Protein AF-A0A4Y2JM08-F1 (afdb_monomer)

Secondary structure (DSSP, 8-state):
--HHHHHHHHHHHHHHHHHHHH---S---SS-B-TTT-PBP-TT--GGGHHHHHHHHHHHHTTS-GGG----GGGS---HHHHTT-EEETTEEE---HHHHHHHHHHH-SSHHHHHHHHTT-SSSS-GGGEETTEESS-TTSGGGGGSPP----------

Radius of gyration: 2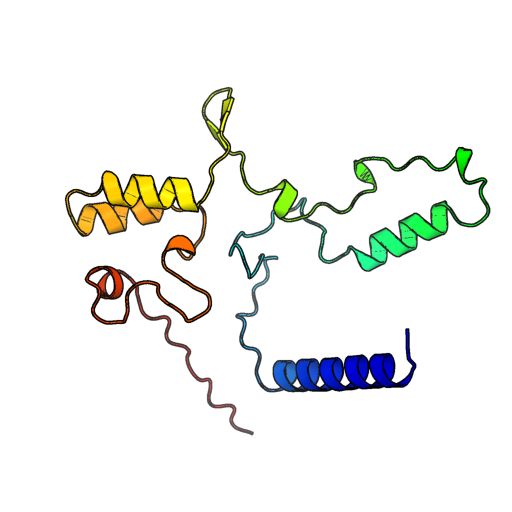1.75 Å; Cα contacts (8 Å, |Δi|>4): 93; chains: 1; bounding box: 55×30×60 Å

Solvent-accessible surface area (backbone atoms only — not comparable to full-atom values): 10305 Å² total; per-residue (Å²): 132,60,68,74,54,55,57,46,54,52,54,52,50,51,52,51,52,52,46,42,73,79,50,66,93,64,85,90,66,98,65,58,60,42,82,90,64,52,39,71,56,58,96,75,52,42,49,93,46,40,65,60,51,47,52,53,53,49,58,73,49,60,97,57,62,75,92,73,66,75,89,48,78,89,76,48,75,36,43,71,72,80,64,61,48,58,50,76,61,92,92,43,72,46,67,61,52,68,58,61,52,48,53,50,47,66,71,68,42,88,47,73,67,49,45,59,59,49,55,72,72,47,89,28,92,61,70,60,79,48,45,51,99,91,39,55,72,58,56,84,86,36,80,66,49,77,74,52,80,80,77,78,75,75,75,72,75,81,78,127

pLDDT: mean 74.55, std 14.81, range [31.97, 96.69]

Organism: Araneus ventricosus (NCBI:txid182803)

Structure (mmCIF, N/CA/C/O backbone):
data_AF-A0A4Y2JM08-F1
#
_entry.id   AF-A0A4Y2JM08-F1
#
loop_
_atom_site.group_PDB
_atom_site.id
_atom_site.type_symbol
_atom_site.label_atom_id
_atom_site.label_alt_id
_atom_site.label_comp_id
_atom_site.label_asym_id
_atom_site.label_entity_id
_atom_site.label_seq_id
_atom_site.pdbx_PDB_ins_code
_atom_site.Cartn_x
_atom_site.Cartn_y
_atom_site.Cartn_z
_atom_site.occupancy
_atom_site.B_iso_or_equiv
_atom_site.auth_seq_id
_atom_site.auth_comp_id
_atom_site.auth_asym_id
_atom_site.auth_atom_id
_atom_site.pdbx_PDB_model_num
ATOM 1 N N . MET A 1 1 ? 22.211 11.547 -8.330 1.00 72.12 1 MET A N 1
ATOM 2 C CA . MET A 1 1 ? 22.075 11.517 -6.851 1.00 72.12 1 MET A CA 1
ATOM 3 C C . MET A 1 1 ? 23.470 11.361 -6.245 1.00 72.12 1 MET A C 1
ATOM 5 O O . MET A 1 1 ? 24.304 10.739 -6.888 1.00 72.12 1 MET A O 1
ATOM 9 N N . ARG A 1 2 ? 23.787 11.974 -5.092 1.00 93.06 2 ARG A N 1
ATOM 10 C CA . ARG A 1 2 ? 25.155 11.902 -4.526 1.00 93.06 2 ARG A CA 1
ATOM 11 C C . ARG A 1 2 ? 25.447 10.480 -4.013 1.00 93.06 2 ARG A C 1
ATOM 13 O O . ARG A 1 2 ? 24.603 9.971 -3.277 1.00 93.06 2 ARG A O 1
ATOM 20 N N . PRO A 1 3 ? 26.620 9.880 -4.298 1.00 93.50 3 PRO A N 1
ATOM 21 C CA . PRO A 1 3 ? 26.965 8.535 -3.820 1.00 93.50 3 PRO A CA 1
ATOM 22 C C . PRO A 1 3 ? 26.848 8.372 -2.301 1.00 93.50 3 PRO A C 1
ATOM 24 O O . PRO A 1 3 ? 26.371 7.354 -1.819 1.00 93.50 3 PRO A O 1
ATOM 27 N N . SER A 1 4 ? 27.180 9.417 -1.540 1.00 94.12 4 SER A N 1
ATOM 28 C CA . SER A 1 4 ? 27.038 9.429 -0.080 1.00 94.12 4 SER A CA 1
ATOM 29 C C . SER A 1 4 ? 25.590 9.402 0.421 1.00 94.12 4 SER A C 1
ATOM 31 O O . SER A 1 4 ? 25.355 8.990 1.553 1.00 94.12 4 SER A O 1
ATOM 33 N N . ARG A 1 5 ? 24.618 9.851 -0.387 1.00 91.62 5 ARG A N 1
ATOM 34 C CA . ARG A 1 5 ? 23.188 9.691 -0.074 1.00 91.62 5 ARG A CA 1
ATOM 35 C C . ARG A 1 5 ? 22.743 8.263 -0.361 1.00 91.62 5 ARG A C 1
ATOM 37 O O . ARG A 1 5 ? 22.186 7.635 0.519 1.00 91.62 5 ARG A O 1
ATOM 44 N N . ILE A 1 6 ? 23.127 7.733 -1.521 1.00 94.19 6 ILE A N 1
ATOM 45 C CA . ILE A 1 6 ? 22.828 6.354 -1.926 1.00 94.19 6 ILE A CA 1
ATOM 46 C C . ILE A 1 6 ? 23.351 5.346 -0.888 1.00 94.19 6 ILE A C 1
ATOM 48 O O . ILE A 1 6 ? 22.607 4.487 -0.435 1.00 94.19 6 ILE A O 1
ATOM 52 N N . ALA A 1 7 ? 24.612 5.478 -0.465 1.00 94.56 7 ALA A N 1
ATOM 53 C CA . ALA A 1 7 ? 25.214 4.585 0.529 1.00 94.56 7 ALA A CA 1
ATOM 54 C C . ALA A 1 7 ? 24.510 4.647 1.896 1.00 94.56 7 ALA A C 1
ATOM 56 O O . ALA A 1 7 ? 24.414 3.640 2.590 1.00 94.56 7 ALA A O 1
ATOM 57 N N . ARG A 1 8 ? 24.006 5.826 2.277 1.00 95.50 8 ARG A N 1
ATOM 58 C CA . ARG A 1 8 ? 23.237 6.000 3.510 1.00 95.50 8 ARG A CA 1
ATOM 59 C C . ARG A 1 8 ? 21.868 5.341 3.406 1.00 95.50 8 ARG A C 1
ATOM 61 O O . ARG A 1 8 ? 21.517 4.593 4.305 1.00 95.50 8 ARG A O 1
ATOM 68 N N . ASP A 1 9 ? 21.160 5.572 2.302 1.00 96.00 9 ASP A N 1
ATOM 69 C CA . ASP A 1 9 ? 19.846 4.978 2.052 1.00 96.00 9 ASP A CA 1
ATOM 70 C C . ASP A 1 9 ? 19.939 3.442 2.086 1.00 96.00 9 ASP A C 1
ATOM 72 O O . ASP A 1 9 ? 19.133 2.795 2.747 1.00 96.00 9 ASP A O 1
ATOM 76 N N . TYR A 1 10 ? 20.976 2.856 1.469 1.00 95.62 10 TYR A N 1
ATOM 77 C CA . TYR A 1 10 ? 21.236 1.414 1.569 1.00 95.62 10 TYR A CA 1
ATOM 78 C C . TYR A 1 10 ? 21.476 0.957 3.011 1.00 95.62 10 TYR A C 1
ATOM 80 O O . TYR A 1 10 ? 20.847 -0.000 3.456 1.00 95.62 10 TYR A O 1
ATOM 88 N N . GLY A 1 11 ? 22.334 1.657 3.760 1.00 96.69 11 GLY A N 1
ATOM 89 C CA . GLY A 1 11 ? 22.597 1.318 5.160 1.00 96.69 11 GLY A CA 1
ATOM 90 C C . GLY A 1 11 ? 21.364 1.448 6.061 1.00 96.69 11 GLY A C 1
ATOM 91 O O . GLY A 1 11 ? 21.209 0.686 7.011 1.00 96.69 11 GLY A O 1
ATOM 92 N N . ASP A 1 12 ? 20.465 2.390 5.778 1.00 96.19 12 ASP A N 1
ATOM 93 C CA . ASP A 1 12 ? 19.222 2.558 6.533 1.00 96.19 12 ASP A CA 1
ATOM 94 C C . ASP A 1 12 ? 18.189 1.477 6.177 1.00 96.19 12 ASP A C 1
ATOM 96 O O . ASP A 1 12 ? 17.524 0.954 7.073 1.00 96.19 12 ASP A O 1
ATOM 100 N N . VAL A 1 13 ? 18.116 1.061 4.906 1.00 93.62 13 VAL A N 1
ATOM 101 C CA . VAL A 1 13 ? 17.312 -0.098 4.482 1.00 93.62 13 VAL A CA 1
ATOM 102 C C . VAL A 1 13 ? 17.803 -1.379 5.155 1.00 93.62 13 VAL A C 1
ATOM 104 O O . VAL A 1 13 ? 16.985 -2.134 5.677 1.00 93.62 13 VAL A O 1
ATOM 107 N N . GLU A 1 14 ? 19.114 -1.621 5.213 1.00 95.31 14 GLU A N 1
ATOM 108 C CA . G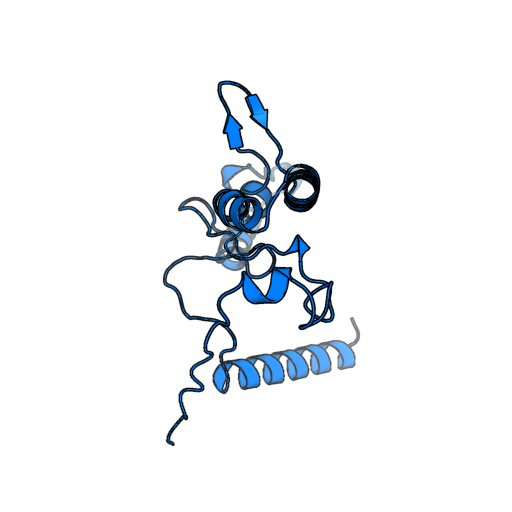LU A 1 14 ? 19.667 -2.803 5.889 1.00 95.31 14 GLU A CA 1
ATOM 109 C C . GLU A 1 14 ? 19.293 -2.849 7.372 1.00 95.31 14 GLU A C 1
ATOM 111 O O . GLU A 1 14 ? 18.843 -3.887 7.862 1.00 95.31 14 GLU A O 1
ATOM 116 N N . LYS A 1 15 ? 19.392 -1.719 8.084 1.00 94.56 15 LYS A N 1
ATOM 117 C CA . LYS A 1 15 ? 18.957 -1.631 9.488 1.00 94.56 15 LYS A CA 1
ATOM 118 C C . LYS A 1 15 ? 17.471 -1.935 9.644 1.00 94.56 15 LYS A C 1
ATOM 120 O O . LYS A 1 15 ? 17.085 -2.612 10.595 1.00 94.56 15 LYS A O 1
ATOM 125 N N . LEU A 1 16 ? 16.638 -1.443 8.728 1.00 91.31 16 LEU A N 1
ATOM 126 C CA . LEU A 1 16 ? 15.200 -1.701 8.745 1.00 91.31 16 LEU A CA 1
ATOM 127 C C . LEU A 1 16 ? 14.908 -3.197 8.548 1.00 91.31 16 LEU A C 1
ATOM 129 O O . LEU A 1 16 ? 14.129 -3.778 9.300 1.00 91.31 16 LEU A O 1
ATOM 133 N N . MET A 1 17 ? 15.589 -3.836 7.594 1.00 90.00 17 MET A N 1
ATOM 134 C CA . MET A 1 17 ? 15.460 -5.274 7.334 1.00 90.00 17 MET A CA 1
ATOM 135 C C . MET A 1 17 ? 15.952 -6.113 8.516 1.00 90.00 17 MET A C 1
ATOM 137 O O . MET A 1 17 ? 15.302 -7.090 8.892 1.00 90.00 17 MET A O 1
ATOM 141 N N . GLN A 1 18 ? 17.061 -5.718 9.146 1.00 91.88 18 GLN A N 1
ATOM 142 C CA . GLN A 1 18 ? 17.563 -6.362 10.357 1.00 91.88 18 GLN A CA 1
ATOM 143 C C . GLN A 1 18 ? 16.562 -6.233 11.512 1.00 91.88 18 GLN A C 1
ATOM 145 O O . GLN A 1 18 ? 16.280 -7.223 12.187 1.00 91.88 18 GLN A O 1
ATOM 150 N N . CYS A 1 19 ? 15.983 -5.043 11.697 1.00 89.25 19 CYS A N 1
ATOM 151 C CA . CYS A 1 19 ? 14.944 -4.792 12.691 1.00 89.25 19 CYS A CA 1
ATOM 152 C C . CYS A 1 19 ? 13.731 -5.703 12.462 1.00 89.25 19 CYS A C 1
ATOM 154 O O . CYS A 1 19 ? 13.330 -6.416 13.377 1.00 89.25 19 CYS A O 1
ATOM 156 N N . PHE A 1 20 ? 13.209 -5.772 11.234 1.00 86.19 20 PHE A N 1
ATOM 157 C CA . PHE A 1 20 ? 12.072 -6.639 10.908 1.00 86.19 20 PHE A CA 1
ATOM 158 C C . PHE A 1 20 ? 12.381 -8.129 11.032 1.00 86.19 20 PHE A C 1
ATOM 160 O O . PHE A 1 20 ? 11.501 -8.897 11.406 1.00 86.19 20 PHE A O 1
ATOM 167 N N . SER A 1 21 ? 13.620 -8.545 10.771 1.00 86.06 21 SER A N 1
ATOM 168 C CA . SER A 1 21 ? 14.029 -9.946 10.933 1.00 86.06 21 SER A CA 1
ATOM 169 C C . SER A 1 21 ? 14.043 -10.379 12.401 1.00 86.06 21 SER A C 1
ATOM 171 O O . SER A 1 21 ? 13.731 -11.524 12.711 1.00 86.06 21 SER A O 1
ATOM 173 N N . GLN A 1 22 ? 14.408 -9.471 13.309 1.00 87.19 22 GLN A N 1
ATOM 174 C CA . GLN A 1 22 ? 14.442 -9.736 14.752 1.00 87.19 22 GLN A CA 1
ATOM 175 C C . GLN A 1 22 ? 13.079 -9.507 15.415 1.00 87.19 22 GLN A C 1
ATOM 177 O O . GLN A 1 22 ? 12.712 -10.201 16.365 1.00 87.19 22 GLN A O 1
ATOM 182 N N . HIS A 1 23 ? 12.322 -8.535 14.911 1.00 84.06 23 HIS A N 1
ATOM 183 C CA . HIS A 1 23 ? 11.045 -8.093 15.446 1.00 84.06 23 HIS A CA 1
ATOM 184 C C . HIS A 1 23 ? 10.082 -7.841 14.291 1.00 84.06 23 HIS A C 1
ATOM 186 O O . HIS A 1 23 ? 10.059 -6.749 13.732 1.00 84.06 23 HIS A O 1
ATOM 192 N N . ILE A 1 24 ? 9.269 -8.840 13.942 1.00 79.69 24 ILE A N 1
ATOM 193 C CA . ILE A 1 24 ? 8.197 -8.664 12.959 1.00 79.69 24 ILE A CA 1
ATOM 194 C C . ILE A 1 24 ? 7.045 -7.938 13.673 1.00 79.69 24 ILE A C 1
ATOM 196 O O . ILE A 1 24 ? 6.386 -8.543 14.521 1.00 79.69 24 ILE A O 1
ATOM 200 N N . PRO A 1 25 ? 6.776 -6.652 13.369 1.00 75.00 25 PRO A N 1
ATOM 201 C CA . PRO A 1 25 ? 5.725 -5.902 14.055 1.00 75.00 25 PRO A CA 1
ATOM 202 C C . PRO A 1 25 ? 4.330 -6.224 13.497 1.00 75.00 25 PRO A C 1
ATOM 204 O O . PRO A 1 25 ? 3.319 -5.790 14.047 1.00 75.00 25 PRO A O 1
ATOM 207 N N . PHE A 1 26 ? 4.268 -6.967 12.390 1.00 80.00 26 PHE A N 1
ATOM 208 C CA . PHE A 1 26 ? 3.048 -7.296 11.668 1.00 80.00 26 PHE A CA 1
ATOM 209 C C . PHE A 1 26 ? 2.668 -8.760 11.876 1.00 80.00 26 PHE A C 1
ATOM 211 O O . PHE A 1 26 ? 3.520 -9.640 11.981 1.00 80.00 26 PHE A O 1
ATOM 218 N N . ARG A 1 27 ? 1.365 -9.042 11.896 1.00 71.88 27 ARG A N 1
ATOM 219 C CA . ARG A 1 27 ? 0.889 -10.426 11.867 1.00 71.88 27 ARG A CA 1
ATOM 220 C C . ARG A 1 27 ? 1.157 -11.018 10.488 1.00 71.88 27 ARG A C 1
ATOM 222 O O . ARG A 1 27 ? 0.868 -10.380 9.477 1.00 71.88 27 ARG A O 1
ATOM 229 N N . ILE A 1 28 ? 1.714 -12.225 10.465 1.00 76.12 28 ILE A N 1
ATOM 230 C CA . ILE A 1 28 ? 1.883 -12.989 9.231 1.00 76.12 28 ILE A CA 1
ATOM 231 C C . ILE A 1 28 ? 0.529 -13.611 8.906 1.00 76.12 28 ILE A C 1
ATOM 233 O O . ILE A 1 28 ? 0.055 -14.481 9.635 1.00 76.12 28 ILE A O 1
ATOM 237 N N . ASN A 1 29 ? -0.071 -13.151 7.814 1.00 74.50 29 ASN A N 1
ATOM 238 C CA . ASN A 1 29 ? -1.320 -13.675 7.285 1.00 74.50 29 ASN A CA 1
ATOM 239 C C . ASN A 1 29 ? -1.069 -14.217 5.870 1.00 74.50 29 ASN A C 1
ATOM 241 O O . ASN A 1 29 ? -0.154 -13.777 5.177 1.00 74.50 29 ASN A O 1
ATOM 245 N N . ASP A 1 30 ? -1.903 -15.156 5.443 1.00 81.25 30 ASP A N 1
ATOM 246 C CA . ASP A 1 30 ? -1.926 -15.739 4.098 1.00 81.25 30 ASP A CA 1
ATOM 247 C C . ASP A 1 30 ? -2.581 -14.825 3.049 1.00 81.25 30 ASP A C 1
ATOM 249 O O . ASP A 1 30 ? -2.479 -15.079 1.849 1.00 81.25 30 ASP A O 1
ATOM 253 N N . VAL A 1 31 ? -3.217 -13.734 3.486 1.00 79.75 31 VAL A N 1
ATOM 254 C CA . VAL A 1 31 ? -3.890 -12.775 2.607 1.00 79.75 31 VAL A CA 1
ATOM 255 C C . VAL A 1 31 ? -3.107 -11.469 2.494 1.00 79.75 31 VAL A C 1
ATOM 257 O O . VAL A 1 31 ? -2.641 -10.910 3.489 1.00 79.75 31 VAL A O 1
ATOM 260 N N . LEU A 1 32 ? -3.002 -10.944 1.271 1.00 84.06 32 LEU A N 1
ATOM 261 C CA . LEU A 1 32 ? -2.390 -9.645 1.010 1.00 84.06 32 LEU A CA 1
ATOM 262 C C . LEU A 1 32 ? -3.253 -8.535 1.618 1.00 84.06 32 LEU A C 1
ATOM 264 O O . LEU A 1 32 ? -4.434 -8.427 1.304 1.00 84.06 32 LEU A O 1
ATOM 268 N N . MET A 1 33 ? -2.667 -7.676 2.449 1.00 80.81 33 MET A N 1
ATOM 269 C CA . MET A 1 33 ? -3.384 -6.589 3.116 1.00 80.81 33 MET A CA 1
ATOM 270 C C . MET A 1 33 ? -2.589 -5.286 3.035 1.00 80.81 33 MET A C 1
ATOM 272 O O . MET A 1 33 ? -1.377 -5.260 3.244 1.00 80.81 33 MET A O 1
ATOM 276 N N . SER A 1 34 ? -3.283 -4.187 2.748 1.00 78.25 34 SER A N 1
ATOM 277 C CA . SER A 1 34 ? -2.721 -2.841 2.840 1.00 78.25 34 SER A CA 1
ATOM 278 C C . SER A 1 34 ? -2.590 -2.441 4.306 1.00 78.25 34 SER A C 1
ATOM 280 O O . SER A 1 34 ? -3.592 -2.360 4.998 1.00 78.25 34 SER A O 1
ATOM 282 N N . ILE A 1 35 ? -1.384 -2.144 4.793 1.00 75.38 35 ILE A N 1
ATOM 283 C CA . ILE A 1 35 ? -1.174 -1.756 6.202 1.00 75.38 35 ILE A CA 1
ATOM 284 C C . ILE A 1 35 ? -1.837 -0.407 6.515 1.00 75.38 35 ILE A C 1
ATOM 286 O O . ILE A 1 35 ? -2.380 -0.218 7.598 1.00 75.38 35 ILE A O 1
ATOM 290 N N . SER A 1 36 ? -1.814 0.530 5.564 1.00 66.88 36 SER A N 1
ATOM 291 C CA . SER A 1 36 ? -2.318 1.888 5.781 1.00 66.88 36 SER A CA 1
ATOM 292 C C . SER A 1 36 ? -3.839 1.973 5.790 1.00 66.88 36 SER A C 1
ATOM 294 O O . SER A 1 36 ? -4.387 2.791 6.517 1.00 66.88 36 SER A O 1
ATOM 296 N N . SER A 1 37 ? -4.517 1.156 4.980 1.00 65.81 37 SER A N 1
ATOM 297 C CA . SER A 1 37 ? -5.983 1.145 4.880 1.00 65.81 37 SER A CA 1
ATOM 298 C C . SER A 1 37 ? -6.625 -0.058 5.569 1.00 65.81 37 SER A C 1
ATOM 300 O O . SER A 1 37 ? -7.843 -0.133 5.649 1.00 65.81 37 SER A O 1
ATOM 302 N N . VAL A 1 38 ? -5.810 -1.025 5.991 1.00 67.31 38 VAL A N 1
ATOM 303 C CA . VAL A 1 38 ? -6.198 -2.346 6.511 1.00 67.31 38 VAL A CA 1
ATOM 304 C C . VAL A 1 38 ? -7.173 -3.108 5.604 1.00 67.31 38 VAL A C 1
ATOM 306 O O . VAL A 1 38 ? -7.882 -4.021 6.020 1.00 67.31 38 VAL A O 1
ATOM 309 N N . VAL A 1 39 ? -7.175 -2.759 4.316 1.00 71.12 39 VAL A N 1
ATOM 310 C CA . VAL A 1 39 ? -7.998 -3.428 3.312 1.00 71.12 39 VAL A CA 1
ATOM 311 C C . VAL A 1 39 ? -7.309 -4.710 2.888 1.00 71.12 39 VAL A C 1
ATOM 313 O O . VAL A 1 39 ? -6.117 -4.713 2.572 1.00 71.12 39 VAL A O 1
ATOM 316 N N . VAL A 1 40 ? -8.088 -5.784 2.859 1.00 76.19 40 VAL A N 1
ATOM 317 C CA . VAL A 1 40 ? -7.685 -7.089 2.347 1.00 76.19 40 VAL A CA 1
ATOM 318 C C . VAL A 1 40 ? -7.818 -7.095 0.828 1.00 76.19 40 VAL A C 1
ATOM 320 O O . VAL A 1 40 ? -8.832 -6.670 0.278 1.00 76.19 40 VAL A O 1
ATOM 323 N N . GLY A 1 41 ? -6.765 -7.528 0.144 1.00 72.44 41 GLY A N 1
ATOM 324 C CA . GLY A 1 41 ? -6.708 -7.575 -1.308 1.00 72.44 41 GLY A CA 1
ATOM 325 C C . GLY A 1 41 ? -7.556 -8.724 -1.818 1.00 72.44 41 GLY A C 1
ATOM 326 O O . GLY A 1 41 ? -7.609 -9.790 -1.208 1.00 72.44 41 GLY A O 1
ATOM 327 N N . THR A 1 42 ? -8.218 -8.514 -2.946 1.00 75.75 42 THR A N 1
ATOM 328 C CA . THR A 1 42 ? -8.878 -9.603 -3.667 1.00 75.75 42 THR A CA 1
ATOM 329 C C . THR A 1 42 ? -7.888 -10.329 -4.567 1.00 75.75 42 THR A C 1
ATOM 331 O O . THR A 1 42 ? -6.728 -9.930 -4.697 1.00 75.75 42 THR A O 1
ATOM 334 N N . VAL A 1 43 ? -8.375 -11.379 -5.230 1.00 75.81 43 VAL A N 1
ATOM 335 C CA . VAL A 1 43 ? -7.607 -12.204 -6.173 1.00 75.81 43 VAL A CA 1
ATOM 336 C C . VAL A 1 43 ? -6.975 -11.371 -7.301 1.00 75.81 43 VAL A C 1
ATOM 338 O O . VAL A 1 43 ? -5.939 -11.752 -7.837 1.00 75.81 43 VAL A O 1
ATOM 341 N N . ASP A 1 44 ? -7.551 -10.211 -7.626 1.00 82.12 44 ASP A N 1
ATOM 342 C CA . ASP A 1 44 ? -7.081 -9.357 -8.718 1.0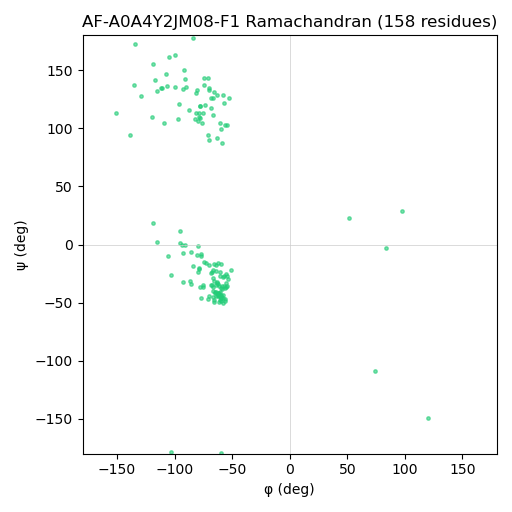0 82.12 44 ASP A CA 1
ATOM 343 C C . ASP A 1 44 ? -5.933 -8.416 -8.310 1.00 82.12 44 ASP A C 1
ATOM 345 O O . ASP A 1 44 ? -5.225 -7.888 -9.170 1.00 82.12 44 ASP A O 1
ATOM 349 N N . VAL A 1 45 ? -5.721 -8.172 -7.009 1.00 87.50 45 VAL A N 1
ATOM 350 C CA . VAL A 1 45 ? -4.678 -7.247 -6.542 1.00 87.50 45 VAL A CA 1
ATOM 351 C C . VAL A 1 45 ? -3.302 -7.900 -6.668 1.00 87.50 45 VAL A C 1
ATOM 353 O O . VAL A 1 45 ? -2.949 -8.814 -5.927 1.00 87.50 45 VAL A O 1
ATOM 356 N N . ASN A 1 46 ? -2.466 -7.363 -7.556 1.00 89.94 46 ASN A N 1
ATOM 357 C CA . ASN A 1 46 ? -1.148 -7.924 -7.872 1.00 89.94 46 ASN A CA 1
ATOM 358 C C . ASN A 1 46 ? 0.021 -6.971 -7.567 1.00 89.94 46 ASN A C 1
ATOM 360 O O . ASN A 1 46 ? 1.131 -7.165 -8.057 1.00 89.94 46 ASN A O 1
ATOM 364 N N . CYS A 1 47 ? -0.184 -5.941 -6.740 1.00 89.19 47 CYS A N 1
ATOM 365 C CA . CYS A 1 47 ? 0.847 -4.932 -6.468 1.00 89.19 47 CYS A CA 1
ATOM 366 C C . CYS A 1 47 ? 2.143 -5.465 -5.842 1.00 89.19 47 CYS A C 1
ATOM 368 O O . CYS A 1 47 ? 3.203 -4.864 -6.027 1.00 89.19 47 CYS A O 1
ATOM 370 N N . HIS A 1 48 ? 2.076 -6.609 -5.165 1.00 89.50 48 HIS A N 1
ATOM 371 C CA . HIS A 1 48 ? 3.240 -7.323 -4.644 1.00 89.50 48 HIS A CA 1
ATOM 372 C C . HIS A 1 48 ? 4.178 -7.836 -5.758 1.00 89.50 48 HIS A C 1
ATOM 374 O O . HIS A 1 48 ? 5.372 -7.974 -5.523 1.00 89.50 48 HIS A O 1
ATOM 380 N N . LEU A 1 49 ? 3.671 -8.019 -6.984 1.00 90.69 49 LEU A N 1
ATOM 381 C CA . LEU A 1 49 ? 4.429 -8.430 -8.176 1.00 90.69 49 LEU A CA 1
ATOM 382 C C . LEU A 1 49 ? 4.881 -7.241 -9.040 1.00 90.69 49 LEU A C 1
ATOM 384 O O . LEU A 1 49 ? 5.306 -7.414 -10.180 1.00 90.69 49 LEU A O 1
ATOM 388 N N . SER A 1 50 ? 4.774 -6.010 -8.531 1.00 90.44 50 SER A N 1
ATOM 389 C CA . SER A 1 50 ? 5.016 -4.792 -9.319 1.00 90.44 50 SER A CA 1
ATOM 390 C C . SER A 1 50 ? 6.394 -4.738 -9.980 1.00 90.44 50 SER A C 1
ATOM 392 O O . SER A 1 50 ? 6.503 -4.272 -11.114 1.00 90.44 50 SER A O 1
ATOM 394 N N . HIS A 1 51 ? 7.431 -5.234 -9.304 1.00 91.69 51 HIS A N 1
ATOM 395 C CA . HIS A 1 51 ? 8.780 -5.300 -9.858 1.00 91.69 51 HIS A CA 1
ATOM 396 C C . HIS A 1 51 ? 8.862 -6.270 -11.044 1.00 91.69 51 HIS A C 1
ATOM 398 O O . HIS A 1 51 ? 9.341 -5.891 -12.108 1.00 91.69 51 HIS A O 1
ATOM 404 N N . GLU A 1 52 ? 8.348 -7.492 -10.889 1.00 92.50 52 GLU A N 1
ATOM 405 C CA . GLU A 1 52 ? 8.357 -8.518 -11.938 1.00 92.50 52 GLU A CA 1
ATOM 406 C C . GLU A 1 52 ? 7.562 -8.070 -13.170 1.00 92.50 52 GLU A C 1
ATOM 408 O O . GLU A 1 52 ? 8.094 -8.065 -14.281 1.00 92.50 52 GLU A O 1
ATOM 413 N N . LEU A 1 53 ? 6.335 -7.578 -12.962 1.00 90.94 53 LEU A N 1
ATOM 414 C CA . LEU A 1 53 ? 5.486 -7.034 -14.027 1.00 90.94 53 LEU A CA 1
ATOM 415 C C . LEU A 1 53 ? 6.134 -5.823 -14.714 1.00 90.94 53 LEU A C 1
ATOM 417 O O . LEU A 1 53 ? 6.003 -5.640 -15.926 1.00 90.94 53 LEU A O 1
ATOM 421 N N . GLY A 1 54 ? 6.855 -4.996 -13.951 1.00 90.75 54 GLY A N 1
ATOM 422 C CA . GLY A 1 54 ? 7.625 -3.870 -14.470 1.00 90.75 54 GLY A CA 1
ATOM 423 C C . GLY A 1 54 ? 8.792 -4.318 -15.350 1.00 90.75 54 GLY A C 1
ATOM 424 O O . GLY A 1 54 ? 8.938 -3.820 -16.467 1.00 90.75 54 GLY A O 1
ATOM 425 N N . CYS A 1 55 ? 9.587 -5.285 -14.889 1.00 91.62 55 CYS A N 1
ATOM 426 C CA . CYS A 1 55 ? 10.677 -5.881 -15.662 1.00 91.62 55 CYS A CA 1
ATOM 427 C C . CYS A 1 55 ? 10.164 -6.529 -16.953 1.00 91.62 55 CYS A C 1
ATOM 429 O O . CYS A 1 55 ? 10.705 -6.265 -18.028 1.00 91.62 55 CYS A O 1
ATOM 431 N N . GLU A 1 56 ? 9.086 -7.312 -16.874 1.00 90.19 56 GLU A N 1
ATOM 432 C CA . GLU A 1 56 ? 8.429 -7.908 -18.040 1.00 90.19 56 GLU A CA 1
ATOM 433 C C . GLU A 1 56 ? 7.933 -6.815 -19.004 1.00 90.19 56 GLU A C 1
ATOM 435 O O . GLU A 1 56 ? 8.180 -6.869 -20.211 1.00 90.19 56 GLU A O 1
ATOM 440 N N . GLY A 1 57 ? 7.288 -5.769 -18.480 1.00 88.88 57 GLY A N 1
ATOM 441 C CA . GLY A 1 57 ? 6.847 -4.604 -19.245 1.00 88.88 57 GLY A CA 1
ATOM 442 C C . GLY A 1 57 ? 7.986 -3.914 -19.997 1.00 88.88 57 GLY A C 1
ATOM 443 O O . GLY A 1 57 ? 7.859 -3.652 -21.192 1.00 88.88 57 GLY A O 1
ATOM 444 N N . ILE A 1 58 ? 9.115 -3.672 -19.329 1.00 89.19 58 ILE A N 1
ATOM 445 C CA . ILE A 1 58 ? 10.300 -3.050 -19.934 1.00 89.19 58 ILE A CA 1
ATOM 446 C C . ILE A 1 58 ? 10.928 -3.973 -20.982 1.00 89.19 58 ILE A C 1
ATOM 448 O O . ILE A 1 58 ? 11.307 -3.499 -22.053 1.00 89.19 58 ILE A O 1
ATOM 452 N N . SER A 1 59 ? 10.988 -5.282 -20.729 1.00 89.69 59 SER A N 1
ATOM 453 C CA . SER A 1 59 ? 11.537 -6.248 -21.689 1.00 89.69 59 SER A CA 1
ATOM 454 C C . SER A 1 59 ? 10.782 -6.239 -23.025 1.00 89.69 59 SER A C 1
ATOM 456 O O . SER A 1 59 ? 11.404 -6.322 -24.078 1.00 89.69 59 SER A O 1
ATOM 458 N N . ARG A 1 60 ? 9.456 -6.025 -22.996 1.00 86.56 60 ARG A N 1
ATOM 459 C CA . ARG A 1 60 ? 8.609 -5.883 -24.195 1.00 86.56 60 ARG A CA 1
ATOM 460 C C . ARG A 1 60 ? 8.870 -4.601 -24.985 1.00 86.56 60 ARG A C 1
ATOM 462 O O . ARG A 1 60 ? 8.549 -4.538 -26.168 1.00 86.56 60 ARG A O 1
ATOM 469 N N . ILE A 1 61 ? 9.392 -3.570 -24.324 1.00 87.81 61 ILE A N 1
ATOM 470 C CA . ILE A 1 61 ? 9.736 -2.283 -24.939 1.00 87.81 61 ILE A CA 1
ATOM 471 C C . ILE A 1 61 ? 11.159 -2.328 -25.513 1.00 87.81 61 ILE A C 1
ATOM 473 O O . ILE A 1 61 ? 11.440 -1.672 -26.518 1.00 87.81 61 ILE A O 1
ATOM 477 N N . GLY A 1 62 ? 12.050 -3.104 -24.889 1.00 85.00 62 GLY A N 1
ATOM 478 C CA . GLY A 1 62 ? 13.436 -3.267 -25.316 1.00 85.00 62 GLY A CA 1
ATOM 479 C C . GLY A 1 62 ? 13.549 -3.665 -26.790 1.00 85.00 62 GLY A C 1
ATOM 480 O O . GLY A 1 62 ? 12.946 -4.636 -27.233 1.00 85.00 62 GLY A O 1
ATOM 481 N N . GLY A 1 63 ? 14.322 -2.897 -27.563 1.00 82.19 63 GLY A N 1
ATOM 482 C CA . GLY A 1 63 ? 14.555 -3.149 -28.992 1.00 82.19 63 GLY A CA 1
ATOM 483 C C . GLY A 1 63 ? 13.476 -2.618 -29.948 1.00 82.19 63 GLY A C 1
ATOM 484 O O . GLY A 1 63 ? 13.656 -2.716 -31.160 1.00 82.19 63 GLY A O 1
ATOM 485 N N . GLY A 1 64 ? 12.383 -2.033 -29.443 1.00 84.69 64 GLY A N 1
ATOM 486 C CA . GLY A 1 64 ? 11.331 -1.411 -30.254 1.00 84.69 64 GLY A CA 1
ATOM 487 C C . GLY A 1 64 ? 11.429 0.118 -30.345 1.00 84.69 64 GLY A C 1
ATOM 488 O O . GLY A 1 64 ? 12.068 0.777 -29.528 1.00 84.69 64 GLY A O 1
ATOM 489 N N . ASN A 1 65 ? 10.735 0.710 -31.324 1.00 89.38 65 ASN A N 1
ATOM 490 C CA . ASN A 1 65 ? 10.562 2.164 -31.402 1.00 89.38 65 ASN A CA 1
ATOM 491 C C . ASN A 1 65 ? 9.560 2.659 -30.352 1.00 89.38 65 ASN A C 1
ATOM 493 O O . ASN A 1 65 ? 8.467 2.105 -30.222 1.00 89.38 65 ASN A O 1
ATOM 497 N N . PHE A 1 66 ? 9.882 3.770 -29.685 1.00 83.62 66 PHE A N 1
ATOM 498 C CA . PHE A 1 66 ? 9.039 4.361 -28.638 1.00 83.62 66 PHE A CA 1
ATOM 499 C C . PHE A 1 66 ? 7.604 4.670 -29.108 1.00 83.62 66 PHE A C 1
ATOM 501 O O . PHE A 1 66 ? 6.652 4.436 -28.372 1.00 83.62 66 PHE A O 1
ATOM 508 N N . GLY A 1 67 ? 7.421 5.110 -30.360 1.00 87.00 67 GLY A N 1
ATOM 509 C CA . GLY A 1 67 ? 6.094 5.391 -30.929 1.00 87.00 67 GLY A CA 1
ATOM 510 C C . GLY A 1 67 ? 5.172 4.167 -31.057 1.00 87.00 67 GLY A C 1
ATOM 511 O O . GLY A 1 67 ? 3.959 4.327 -31.165 1.00 87.00 67 GLY A O 1
ATOM 512 N N . ASN A 1 68 ? 5.726 2.951 -31.003 1.00 84.12 68 ASN A N 1
ATOM 513 C CA . ASN A 1 68 ? 4.961 1.702 -31.058 1.00 84.12 68 ASN A CA 1
ATOM 514 C C . ASN A 1 68 ? 4.591 1.170 -29.664 1.00 84.12 68 ASN A C 1
ATOM 516 O O . ASN A 1 68 ? 3.839 0.197 -29.561 1.00 84.12 68 ASN A O 1
ATOM 520 N N . VAL A 1 69 ? 5.101 1.785 -28.593 1.00 86.94 69 VAL A N 1
ATOM 521 C CA . VAL A 1 69 ? 4.816 1.368 -27.219 1.00 86.94 69 VAL A CA 1
ATOM 522 C C . VAL A 1 69 ? 3.349 1.651 -26.905 1.00 86.94 69 VAL A C 1
ATOM 524 O O . VAL A 1 69 ? 2.900 2.795 -26.897 1.00 86.94 69 VAL A O 1
ATOM 527 N N . LYS A 1 70 ? 2.587 0.592 -26.620 1.00 83.25 70 LYS A N 1
ATOM 528 C CA . LYS A 1 70 ? 1.196 0.684 -26.161 1.00 83.25 70 LYS A CA 1
ATOM 529 C C . LYS A 1 70 ? 1.071 0.044 -24.788 1.00 83.25 70 LYS A C 1
ATOM 531 O O . LYS A 1 70 ? 1.119 -1.176 -24.670 1.00 83.25 70 LYS A O 1
ATOM 536 N N . LEU A 1 71 ? 0.856 0.868 -23.768 1.00 84.06 71 LEU A N 1
ATOM 537 C CA . LEU A 1 71 ? 0.558 0.405 -22.415 1.00 84.06 71 LEU A CA 1
ATOM 538 C C . LEU A 1 71 ? -0.930 0.055 -22.324 1.00 84.06 71 LEU A C 1
ATOM 540 O O . LEU A 1 71 ? -1.788 0.933 -22.442 1.00 84.06 71 LEU A O 1
ATOM 544 N N . LYS A 1 72 ? -1.260 -1.227 -22.142 1.00 84.38 72 LYS A N 1
ATOM 545 C CA . LYS A 1 72 ? -2.650 -1.665 -21.957 1.00 84.38 72 LYS A CA 1
ATOM 546 C C . LYS A 1 72 ? -2.981 -1.699 -20.470 1.00 84.38 72 LYS A C 1
ATOM 548 O O . LYS A 1 72 ? -2.130 -2.003 -19.644 1.00 84.38 72 LYS A O 1
ATOM 553 N N . ARG A 1 73 ? -4.250 -1.463 -20.126 1.00 80.19 73 ARG A N 1
ATOM 554 C CA . ARG A 1 73 ? -4.723 -1.537 -18.729 1.00 80.19 73 ARG A CA 1
ATOM 555 C C . ARG A 1 73 ? -4.463 -2.901 -18.085 1.00 80.19 73 ARG A C 1
ATOM 557 O O . ARG A 1 73 ? -4.111 -2.938 -16.919 1.00 80.19 73 ARG A O 1
ATOM 564 N N . LYS A 1 74 ? -4.576 -3.985 -18.858 1.00 81.69 74 LYS A N 1
ATOM 565 C CA . LYS A 1 74 ? -4.282 -5.352 -18.400 1.00 81.69 74 LYS A CA 1
ATOM 566 C C . LYS A 1 74 ? -2.804 -5.603 -18.072 1.00 81.69 74 LYS A C 1
ATOM 568 O O . LYS A 1 74 ? -2.507 -6.529 -17.337 1.00 81.69 74 LYS A O 1
ATOM 573 N N . ASP A 1 75 ? -1.903 -4.789 -18.624 1.00 82.25 75 ASP A N 1
ATOM 574 C CA . ASP A 1 75 ? -0.458 -4.905 -18.404 1.00 82.25 75 ASP A CA 1
ATOM 575 C C . ASP A 1 75 ? -0.011 -3.991 -17.242 1.00 82.25 75 ASP A C 1
ATOM 577 O O . ASP A 1 75 ? 1.172 -3.915 -16.917 1.00 82.25 75 ASP A O 1
ATOM 581 N N . LYS A 1 76 ? -0.951 -3.256 -16.625 1.00 86.19 76 LYS A N 1
ATOM 582 C CA . LYS A 1 76 ? -0.699 -2.398 -15.470 1.00 86.19 76 LYS A CA 1
ATOM 583 C C . LYS A 1 76 ? -0.919 -3.188 -14.184 1.00 86.19 76 LYS A C 1
ATOM 585 O O . LYS A 1 76 ? -1.875 -3.944 -14.055 1.00 86.19 76 LYS A O 1
ATOM 590 N N . VAL A 1 77 ? -0.069 -2.912 -13.203 1.00 88.69 77 VAL A N 1
ATOM 591 C CA . VAL A 1 77 ? -0.246 -3.358 -11.822 1.00 88.69 77 VAL A CA 1
ATOM 592 C C . VAL A 1 77 ? -1.583 -2.855 -11.259 1.00 88.69 77 VAL A C 1
ATOM 594 O O . VAL A 1 77 ? -1.879 -1.656 -11.297 1.00 88.69 77 VAL A O 1
ATOM 597 N N . ILE A 1 78 ? -2.360 -3.777 -10.704 1.00 86.62 78 ILE A N 1
ATOM 598 C CA . ILE A 1 78 ? -3.602 -3.543 -9.974 1.00 86.62 78 ILE A CA 1
ATOM 599 C C . ILE A 1 78 ? -3.233 -3.301 -8.510 1.00 86.62 78 ILE A C 1
ATOM 601 O O . ILE A 1 78 ? -2.667 -4.159 -7.830 1.00 86.62 78 ILE A O 1
ATOM 605 N N . THR A 1 79 ? -3.509 -2.092 -8.027 1.00 84.81 79 THR A N 1
ATOM 606 C CA . THR A 1 79 ? -3.168 -1.653 -6.668 1.00 84.81 79 THR A CA 1
ATOM 607 C C . THR A 1 79 ? -4.402 -1.619 -5.777 1.00 84.81 79 THR A C 1
ATOM 609 O O . THR A 1 79 ? -5.526 -1.498 -6.259 1.00 84.81 79 THR A O 1
ATOM 612 N N . PHE A 1 80 ? -4.205 -1.615 -4.459 1.00 73.69 80 PHE A N 1
ATOM 613 C CA . PHE A 1 80 ? -5.287 -1.404 -3.490 1.00 73.69 80 PHE A CA 1
ATOM 614 C C . PHE A 1 80 ? -6.106 -0.124 -3.730 1.00 73.69 80 PHE A C 1
ATOM 616 O O . PHE A 1 80 ? -7.298 -0.093 -3.454 1.00 73.69 80 PHE A O 1
ATOM 623 N N . VAL A 1 81 ? -5.499 0.920 -4.304 1.00 64.62 81 VAL A N 1
ATOM 624 C CA . VAL A 1 81 ? -6.195 2.173 -4.653 1.00 64.62 81 VAL A CA 1
ATOM 625 C C . VAL A 1 81 ? -7.234 1.962 -5.758 1.00 64.62 81 VAL A C 1
ATOM 627 O O . VAL A 1 81 ? -8.229 2.670 -5.791 1.00 64.62 81 VAL A O 1
ATOM 630 N N . SER A 1 82 ? -7.039 0.980 -6.643 1.00 60.69 82 SER A N 1
ATOM 631 C CA . SER A 1 82 ? -8.071 0.601 -7.620 1.00 60.69 82 SER A CA 1
ATOM 632 C C . SER A 1 82 ? -9.231 -0.187 -7.006 1.00 60.69 82 SER A C 1
ATOM 634 O O . SER A 1 82 ? -10.269 -0.315 -7.643 1.00 60.69 82 SER A O 1
ATOM 636 N N . PHE A 1 83 ? -9.050 -0.694 -5.783 1.00 57.88 83 PHE A N 1
ATOM 637 C CA . PHE A 1 83 ? -10.037 -1.483 -5.051 1.00 57.88 83 PHE A CA 1
ATOM 638 C C . PHE A 1 83 ? -10.916 -0.635 -4.135 1.00 57.88 83 PHE A C 1
ATOM 640 O O . PHE A 1 83 ? -12.083 -0.943 -3.905 1.00 57.88 83 PHE A O 1
ATOM 647 N N . ASN A 1 84 ? -10.343 0.437 -3.598 1.00 59.16 84 ASN A N 1
ATOM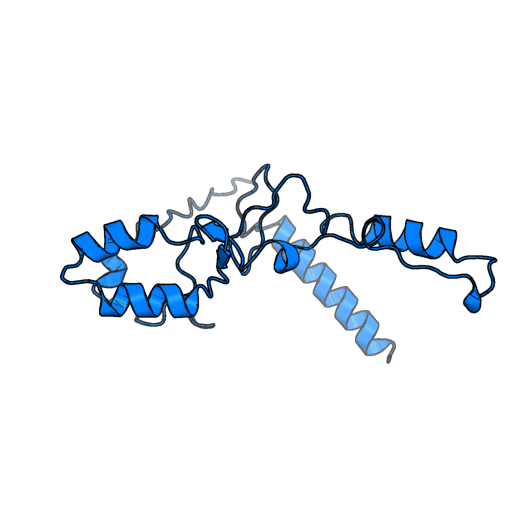 648 C CA . ASN A 1 84 ? -10.985 1.215 -2.560 1.00 59.16 84 ASN A CA 1
ATOM 649 C C . ASN A 1 84 ? -11.767 2.367 -3.172 1.00 59.16 84 ASN A C 1
ATOM 651 O O . ASN A 1 84 ? -11.248 3.130 -3.984 1.00 59.16 84 ASN A O 1
ATOM 655 N N . ASN A 1 85 ? -12.990 2.514 -2.670 1.00 52.31 85 ASN A N 1
ATOM 656 C CA . ASN A 1 85 ? -13.910 3.625 -2.878 1.00 52.31 85 ASN A CA 1
ATOM 657 C C . ASN A 1 85 ? -14.972 3.400 -3.962 1.00 52.31 85 ASN A C 1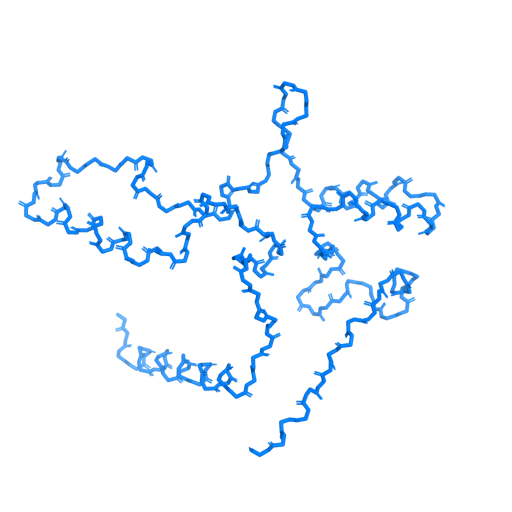
ATOM 659 O O . ASN A 1 85 ? -15.445 4.370 -4.538 1.00 52.31 85 ASN A O 1
ATOM 663 N N . SER A 1 86 ? -15.419 2.179 -4.240 1.00 53.88 86 SER A N 1
ATOM 664 C CA . SER A 1 86 ? -16.744 2.011 -4.850 1.00 53.88 86 SER A CA 1
ATOM 665 C C . SER A 1 86 ? -17.357 0.678 -4.462 1.00 53.88 86 SER A C 1
ATOM 667 O O . SER A 1 86 ? -16.844 -0.367 -4.846 1.00 53.88 86 SER A O 1
ATOM 669 N N . GLY A 1 87 ? -18.445 0.725 -3.695 1.00 55.97 87 GLY A N 1
ATOM 670 C CA . GLY A 1 87 ? -19.350 -0.410 -3.534 1.00 55.97 87 GLY A CA 1
ATOM 671 C C . GLY A 1 87 ? -20.562 -0.208 -4.434 1.00 55.97 87 GLY A C 1
ATOM 672 O O . GLY A 1 87 ? -21.097 0.901 -4.497 1.00 55.97 87 GLY A O 1
ATOM 673 N N . GLU A 1 88 ? -20.992 -1.251 -5.137 1.00 54.34 88 GLU A N 1
ATOM 674 C CA . GLU A 1 88 ? -22.230 -1.206 -5.912 1.00 54.34 88 GLU A CA 1
ATOM 675 C C . GLU A 1 88 ? -23.413 -1.393 -4.953 1.00 54.34 88 GLU A C 1
ATOM 677 O 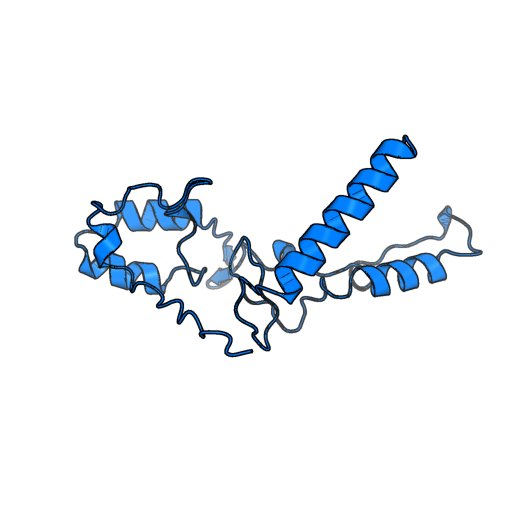O . GLU A 1 88 ? -23.606 -2.462 -4.375 1.00 54.34 88 GLU A O 1
ATOM 682 N N . ILE A 1 89 ? -24.186 -0.327 -4.735 1.00 57.56 89 ILE A N 1
ATOM 683 C CA . ILE A 1 89 ? -25.438 -0.381 -3.975 1.00 57.56 89 ILE A CA 1
ATOM 684 C C . ILE A 1 89 ? -26.569 -0.196 -4.987 1.00 57.56 89 ILE A C 1
ATOM 686 O O . ILE A 1 89 ? -26.810 0.895 -5.504 1.00 57.56 89 ILE A O 1
ATOM 690 N N . GLY A 1 90 ? -27.257 -1.290 -5.317 1.00 72.38 90 GLY A N 1
ATOM 691 C CA . GLY A 1 90 ? -28.275 -1.294 -6.368 1.00 72.38 90 GLY A CA 1
ATOM 692 C C . GLY A 1 90 ? -27.655 -1.244 -7.768 1.00 72.38 90 GLY A C 1
ATOM 693 O O . GLY A 1 90 ? -27.110 -2.244 -8.213 1.00 72.38 90 GLY A O 1
ATOM 694 N N . LYS A 1 91 ? -27.788 -0.109 -8.472 1.00 69.19 91 LYS A N 1
ATOM 695 C CA . LYS A 1 91 ? -27.193 0.137 -9.808 1.00 69.19 91 LYS A CA 1
ATOM 696 C C . LYS A 1 91 ? -26.141 1.252 -9.806 1.00 69.19 91 LYS A C 1
ATOM 698 O O . LYS A 1 91 ? -25.642 1.625 -10.866 1.00 69.19 91 LYS A O 1
ATOM 703 N N . GLU A 1 92 ? -25.852 1.832 -8.643 1.00 53.31 92 GLU A N 1
ATOM 704 C CA . GLU A 1 92 ? -24.916 2.946 -8.517 1.00 53.31 92 GLU A CA 1
ATOM 705 C C . GLU A 1 92 ? -23.665 2.513 -7.757 1.00 53.31 92 GLU A C 1
ATOM 707 O O . GLU A 1 92 ? -23.727 1.868 -6.709 1.00 53.31 92 GLU A O 1
ATOM 712 N N . ASN A 1 93 ? -22.513 2.904 -8.298 1.00 58.94 93 ASN A N 1
ATOM 713 C CA . ASN A 1 93 ? -21.229 2.766 -7.629 1.00 58.94 93 ASN A CA 1
ATOM 714 C C . ASN A 1 93 ? -21.061 3.936 -6.662 1.00 58.94 93 ASN A C 1
ATOM 716 O O . ASN A 1 93 ? -20.857 5.071 -7.092 1.00 58.94 93 ASN A O 1
ATOM 720 N N . ILE A 1 94 ? -21.151 3.665 -5.359 1.00 63.12 94 ILE A N 1
ATOM 721 C CA . ILE A 1 94 ? -21.020 4.696 -4.330 1.00 63.12 94 ILE A CA 1
ATOM 722 C C . ILE A 1 94 ? -19.593 4.725 -3.816 1.00 63.12 94 ILE A C 1
ATOM 724 O O . ILE A 1 94 ? -19.084 3.751 -3.257 1.00 63.12 94 ILE A O 1
ATOM 728 N N . THR A 1 95 ? -18.974 5.890 -3.960 1.00 63.28 95 THR A N 1
ATOM 729 C CA . THR A 1 95 ? -17.648 6.168 -3.433 1.00 63.28 95 THR A CA 1
ATOM 730 C C . THR A 1 95 ? -17.716 6.481 -1.950 1.00 63.28 95 THR A C 1
ATOM 732 O O . THR A 1 95 ? -18.188 7.543 -1.549 1.00 63.28 95 THR A O 1
ATOM 735 N N . VAL A 1 96 ? -17.275 5.529 -1.127 1.00 64.75 96 VAL A N 1
ATOM 736 C CA . VAL A 1 96 ? -17.278 5.663 0.332 1.00 64.75 96 VAL A CA 1
ATOM 737 C C . VAL A 1 96 ? -15.902 6.117 0.789 1.00 64.75 96 VAL A C 1
ATOM 739 O O . VAL A 1 96 ? -14.943 5.352 0.752 1.00 64.75 96 VAL A O 1
ATOM 742 N N . ASP A 1 97 ? -15.816 7.371 1.221 1.00 70.38 97 ASP A N 1
ATOM 743 C CA . ASP A 1 97 ? -14.674 7.871 1.976 1.00 70.38 97 ASP A CA 1
ATOM 744 C C . ASP A 1 97 ? -14.797 7.401 3.442 1.00 70.38 97 ASP A C 1
ATOM 746 O O . ASP A 1 97 ? -15.778 7.769 4.104 1.00 70.38 97 ASP A O 1
ATOM 750 N N . PRO A 1 98 ? -13.839 6.613 3.972 1.00 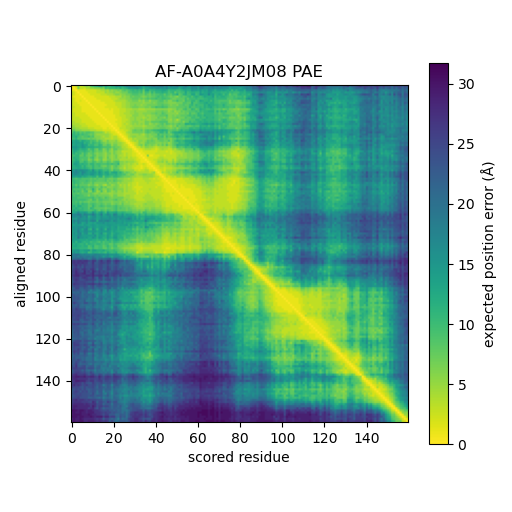67.38 98 PRO A N 1
ATOM 751 C CA . PRO A 1 98 ? -13.881 6.119 5.350 1.00 67.38 98 PRO A CA 1
ATOM 752 C C . PRO A 1 98 ? -14.012 7.237 6.391 1.00 67.38 98 PRO A C 1
ATOM 754 O O . PRO A 1 98 ? -14.674 7.072 7.415 1.00 67.38 98 PRO A O 1
ATOM 757 N N . LEU A 1 99 ? -13.433 8.415 6.127 1.00 72.00 99 LEU A N 1
ATOM 758 C CA . LEU A 1 99 ? -13.537 9.551 7.041 1.00 72.00 99 LEU A CA 1
ATOM 759 C C . LEU A 1 99 ? -14.962 10.125 7.066 1.00 72.00 99 LEU A C 1
ATOM 761 O O . LEU A 1 99 ? -15.515 10.387 8.135 1.00 72.00 99 LEU A O 1
ATOM 765 N N . THR A 1 100 ? -15.581 10.280 5.897 1.00 76.81 100 THR A N 1
ATOM 766 C CA . THR A 1 100 ? -16.983 10.691 5.766 1.00 76.81 100 THR A CA 1
ATOM 767 C C . THR A 1 100 ? -17.931 9.678 6.409 1.00 76.81 100 THR A C 1
ATOM 769 O O . THR A 1 100 ? -18.869 10.084 7.100 1.00 76.81 100 THR A O 1
ATOM 772 N N . LEU A 1 101 ? -17.689 8.376 6.227 1.00 75.56 101 LEU A N 1
ATOM 773 C CA . LEU A 1 101 ? -18.468 7.319 6.877 1.00 75.56 101 LEU A CA 1
ATOM 774 C C . LEU A 1 101 ? -18.375 7.433 8.403 1.00 75.56 101 LEU A C 1
ATOM 776 O O . LEU A 1 101 ? -19.401 7.497 9.079 1.00 75.56 101 LEU A O 1
ATOM 780 N N . PHE A 1 102 ? -17.164 7.582 8.936 1.00 74.56 102 PHE A N 1
ATOM 781 C CA . PHE A 1 102 ? -16.942 7.755 10.366 1.00 74.56 102 PHE A CA 1
ATOM 782 C C . PHE A 1 102 ? -17.641 8.991 10.947 1.00 74.56 102 PHE A C 1
ATOM 784 O O . PHE A 1 102 ? -18.260 8.915 12.011 1.00 74.56 102 PHE A O 1
ATOM 791 N N . HIS A 1 103 ? -17.588 10.134 10.256 1.00 78.00 103 HIS A N 1
ATOM 792 C CA . HIS A 1 103 ? -18.305 11.332 10.695 1.00 78.00 103 HIS A CA 1
ATOM 793 C C . HIS A 1 103 ? -19.820 11.104 10.732 1.00 78.00 103 HIS A C 1
ATOM 795 O O . HIS A 1 103 ? -20.469 11.500 11.700 1.00 78.00 103 HIS A O 1
ATOM 801 N N . ARG A 1 104 ? -20.386 10.424 9.726 1.00 81.88 104 ARG A N 1
ATOM 802 C CA . ARG A 1 104 ? -21.814 10.068 9.710 1.00 81.88 104 ARG A CA 1
ATOM 803 C C . ARG A 1 104 ? -22.178 9.142 10.867 1.00 81.88 104 ARG A C 1
ATOM 805 O O . ARG A 1 104 ? -23.173 9.401 11.531 1.00 81.88 104 ARG A O 1
ATOM 812 N N . ILE A 1 105 ? -21.352 8.134 11.152 1.00 79.31 105 ILE A N 1
ATOM 813 C CA . ILE A 1 105 ? -21.510 7.238 12.309 1.00 79.31 105 ILE A CA 1
ATOM 814 C C . ILE A 1 105 ? -21.517 8.043 13.614 1.00 79.31 105 ILE A C 1
ATOM 816 O O . ILE A 1 105 ? -22.394 7.863 14.455 1.00 79.31 105 ILE A O 1
ATOM 820 N N . CYS A 1 106 ? -20.582 8.983 13.762 1.00 76.31 106 CYS A N 1
ATOM 821 C CA . CYS A 1 106 ? -20.482 9.835 14.945 1.00 76.31 106 CYS A CA 1
ATOM 822 C C . CYS A 1 106 ? -21.691 10.760 15.137 1.00 76.31 106 CYS A C 1
ATOM 824 O O . CYS A 1 106 ? -22.063 11.018 16.278 1.00 76.31 106 CYS A O 1
ATOM 826 N N . VAL A 1 107 ? -22.291 11.255 14.051 1.00 82.12 107 VAL A N 1
ATOM 827 C CA . VAL A 1 107 ? -23.502 12.093 14.096 1.00 82.12 107 VAL A CA 1
ATOM 828 C C . VAL A 1 107 ? -24.760 11.255 14.330 1.00 82.12 107 VAL A C 1
ATOM 830 O O . VAL A 1 107 ? -25.667 11.699 15.025 1.00 82.12 107 VAL A O 1
ATOM 833 N N . ALA A 1 108 ? -24.829 10.054 13.754 1.00 83.81 108 ALA A N 1
ATOM 834 C CA . ALA A 1 108 ? -26.005 9.193 13.829 1.00 83.81 108 ALA A CA 1
ATOM 835 C C . ALA A 1 108 ? -26.119 8.426 15.155 1.00 83.81 108 ALA A C 1
ATOM 837 O O . ALA A 1 108 ? -27.221 8.007 15.509 1.00 83.81 108 ALA A O 1
ATOM 838 N N . LYS A 1 109 ? -25.008 8.210 15.876 1.00 83.44 109 LYS A N 1
ATOM 839 C CA . LYS A 1 109 ? -25.019 7.437 17.126 1.00 83.44 109 LYS A CA 1
ATOM 840 C C . LYS A 1 109 ? -25.883 8.129 18.185 1.00 83.44 109 LYS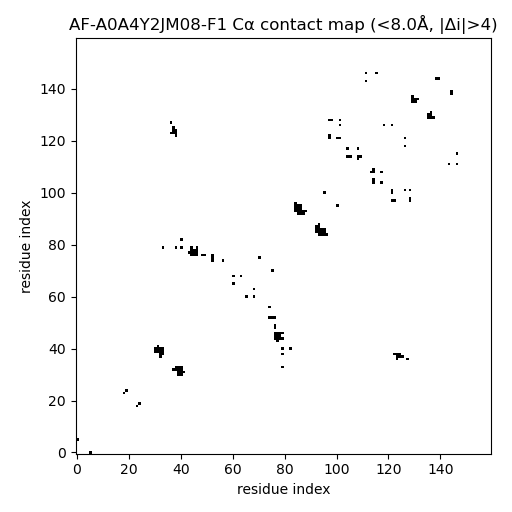 A C 1
ATOM 842 O O . LYS A 1 109 ? -25.673 9.304 18.483 1.00 83.44 109 LYS A O 1
ATOM 847 N N . GLN A 1 110 ? -26.808 7.387 18.787 1.00 84.50 110 GLN A N 1
ATOM 848 C CA . GLN A 1 110 ? -27.598 7.855 19.932 1.00 84.50 110 GLN A CA 1
ATOM 849 C C . GLN A 1 110 ? -27.084 7.251 21.246 1.00 84.50 110 GLN A C 1
ATOM 851 O O . GLN A 1 110 ? -27.185 7.871 22.302 1.00 84.50 110 GLN A O 1
ATOM 856 N N . SER A 1 111 ? -26.459 6.076 21.171 1.00 83.25 111 SER A N 1
ATOM 857 C CA . SER A 1 111 ? -25.836 5.365 22.288 1.00 83.25 111 SER A CA 1
ATOM 858 C C . SER A 1 111 ? -24.448 4.821 21.925 1.00 83.25 111 SER A C 1
ATOM 860 O O . SER A 1 111 ? -24.002 4.896 20.774 1.00 83.25 111 SER A O 1
ATOM 862 N N . ASP A 1 112 ? -23.729 4.294 22.917 1.00 75.38 112 ASP A N 1
ATOM 863 C CA . ASP A 1 112 ? -22.452 3.611 22.683 1.00 75.38 112 ASP A CA 1
ATOM 864 C C . ASP A 1 112 ? -22.665 2.172 22.162 1.00 75.38 112 ASP A C 1
ATOM 866 O O . ASP A 1 112 ? -21.797 1.617 21.485 1.00 75.38 112 ASP A O 1
ATOM 870 N N . GLU A 1 113 ? -23.844 1.589 22.385 1.00 79.25 113 GLU A N 1
ATOM 871 C CA . GLU A 1 113 ? -24.304 0.350 21.754 1.00 79.25 113 GLU A CA 1
ATOM 872 C C . GLU A 1 113 ? -24.513 0.535 20.245 1.00 79.25 113 GLU A C 1
ATOM 874 O O . GLU A 1 113 ? -24.016 -0.278 19.459 1.00 79.25 113 GLU A O 1
ATOM 879 N N . ASP A 1 114 ? -25.151 1.637 19.827 1.00 79.38 114 ASP A N 1
ATOM 880 C CA . ASP A 1 114 ? -25.303 1.981 18.404 1.00 79.38 114 ASP A CA 1
ATOM 881 C C . ASP A 1 114 ? -23.945 2.144 17.735 1.00 79.38 114 ASP A C 1
ATOM 883 O O . ASP A 1 114 ? -23.743 1.730 16.602 1.00 79.38 114 ASP A O 1
ATOM 887 N N . LEU A 1 115 ? -22.983 2.718 18.453 1.00 76.56 115 LEU A N 1
ATOM 888 C CA . LEU A 1 115 ? -21.636 2.927 17.947 1.00 76.56 115 LEU A CA 1
ATOM 889 C C . LEU A 1 115 ? -20.909 1.604 17.680 1.00 76.56 115 LEU A C 1
ATOM 891 O O . LEU A 1 115 ? -20.264 1.462 16.643 1.00 76.56 115 LEU A O 1
ATOM 895 N N . LYS A 1 116 ? -21.048 0.619 18.578 1.00 73.25 116 LYS A N 1
ATOM 896 C CA . LYS A 1 116 ? -20.521 -0.740 18.362 1.00 73.25 116 LYS A CA 1
ATOM 897 C C . LYS A 1 116 ? -21.174 -1.406 17.154 1.00 73.25 116 LYS A C 1
ATOM 899 O O . LYS A 1 116 ? -20.466 -2.006 16.353 1.00 73.25 116 LYS A O 1
ATOM 904 N N . MET A 1 117 ? -22.493 -1.265 17.007 1.00 79.00 117 MET A N 1
ATOM 905 C CA . MET A 1 117 ? -23.227 -1.758 15.839 1.00 79.00 117 MET A CA 1
ATOM 906 C C . MET A 1 117 ? -22.788 -1.041 14.554 1.00 79.00 117 MET A C 1
ATOM 908 O O . MET A 1 117 ? -22.598 -1.665 13.523 1.00 79.00 117 MET A O 1
ATOM 912 N N . PHE A 1 118 ? -22.568 0.269 14.587 1.00 77.50 118 PHE A N 1
ATOM 913 C CA . PHE A 1 118 ? -22.169 1.027 13.404 1.00 77.50 118 PHE A CA 1
ATOM 914 C C . PHE A 1 118 ? -20.758 0.686 12.932 1.00 77.50 118 PHE A C 1
ATOM 916 O O . PHE A 1 118 ? -20.530 0.601 11.726 1.00 77.50 118 PHE A O 1
ATOM 923 N N . PHE A 1 119 ? -19.836 0.393 13.852 1.00 71.81 119 PHE A N 1
ATOM 924 C CA . PHE A 1 119 ? -18.505 -0.085 13.482 1.00 71.81 119 PHE A CA 1
ATOM 925 C C . PHE A 1 119 ? -18.502 -1.465 12.815 1.00 71.81 119 PHE A C 1
ATOM 927 O O . PHE A 1 119 ? -17.528 -1.779 12.138 1.00 71.81 119 PHE A O 1
ATOM 934 N N . THR A 1 120 ? -19.566 -2.276 12.909 1.00 71.00 120 THR A N 1
ATOM 935 C CA . THR A 1 120 ? -19.634 -3.520 12.115 1.00 71.00 120 THR A CA 1
ATOM 936 C C . THR A 1 120 ? -19.820 -3.256 10.621 1.00 71.00 120 THR A C 1
ATOM 938 O O . THR A 1 120 ? -19.583 -4.149 9.815 1.00 71.00 120 THR A O 1
ATOM 941 N N . PHE A 1 121 ? -20.251 -2.047 10.249 1.00 69.25 121 PHE A N 1
ATOM 942 C CA . PHE A 1 121 ? -20.372 -1.601 8.858 1.00 69.25 121 PHE A CA 1
ATOM 943 C C . PHE A 1 121 ? -19.142 -0.820 8.377 1.00 69.25 121 PHE A C 1
ATOM 945 O O . PHE A 1 121 ? -19.124 -0.343 7.242 1.00 69.25 121 PHE A O 1
ATOM 952 N N . GLU A 1 122 ? -18.122 -0.663 9.225 1.00 66.44 122 GLU A N 1
ATOM 953 C CA . GLU A 1 122 ? -16.859 -0.055 8.824 1.00 66.44 122 GLU A CA 1
ATOM 954 C C . GLU A 1 122 ? -16.162 -0.964 7.801 1.00 66.44 122 GLU A C 1
ATOM 956 O O . GLU A 1 122 ? -16.025 -2.170 7.999 1.00 66.44 122 GLU A O 1
ATOM 961 N N . LEU A 1 123 ? -15.703 -0.383 6.690 1.00 60.94 123 LEU A N 1
ATOM 962 C CA . LEU A 1 123 ? -15.024 -1.127 5.618 1.00 60.94 123 LEU A CA 1
ATOM 963 C C . LEU A 1 123 ? -13.569 -1.484 5.966 1.00 60.94 123 LEU A C 1
ATOM 965 O O . LEU A 1 123 ? -12.918 -2.226 5.232 1.00 60.94 123 LEU A O 1
ATOM 969 N N . SER A 1 124 ? -13.056 -0.945 7.074 1.00 56.84 124 SER A N 1
ATOM 970 C CA . SER A 1 124 ? -11.741 -1.252 7.625 1.00 56.84 124 SER A CA 1
ATOM 971 C C . SER A 1 124 ? -11.895 -2.028 8.938 1.00 56.84 124 SER A C 1
ATOM 973 O O . SER A 1 124 ? -12.652 -1.597 9.808 1.00 56.84 124 SER A O 1
ATOM 975 N N . PRO A 1 125 ? -11.131 -3.114 9.154 1.00 53.84 125 PRO A N 1
ATOM 976 C CA . PRO A 1 125 ? -11.129 -3.859 10.417 1.00 53.84 125 PRO A CA 1
ATOM 977 C C . PRO A 1 125 ? -10.656 -3.023 11.619 1.00 53.84 125 PRO A C 1
ATOM 979 O O . PRO A 1 125 ? -10.898 -3.408 12.761 1.00 53.84 125 PRO A O 1
ATOM 982 N N . PHE A 1 126 ? -10.009 -1.875 11.377 1.00 61.16 126 PHE A N 1
ATOM 983 C CA . PHE A 1 126 ? -9.738 -0.864 12.399 1.00 61.16 126 PHE A CA 1
ATOM 984 C C . PHE A 1 126 ? -10.203 0.512 11.905 1.00 61.16 126 PHE A C 1
ATOM 986 O O . PHE A 1 126 ? -9.788 0.935 10.822 1.00 61.16 126 PHE A O 1
ATOM 993 N N . PRO A 1 127 ? -11.016 1.256 12.669 1.00 64.19 127 PRO A N 1
ATOM 994 C CA . PRO A 1 127 ? -11.487 2.578 12.264 1.00 64.19 127 PRO A CA 1
ATOM 995 C C . PRO A 1 127 ? -10.335 3.594 12.300 1.00 64.19 127 PRO A C 1
ATOM 997 O O . PRO A 1 127 ? -10.085 4.244 13.313 1.00 64.19 127 PRO A O 1
ATOM 1000 N N . LEU A 1 128 ? -9.614 3.735 11.182 1.00 65.81 128 LEU A N 1
ATOM 1001 C CA . LEU A 1 128 ? -8.441 4.616 11.022 1.00 65.81 128 LEU A CA 1
ATOM 1002 C C . LEU A 1 128 ? -8.747 6.082 11.348 1.00 65.81 128 LEU A C 1
ATOM 1004 O O . LEU A 1 128 ? -7.888 6.832 11.799 1.00 65.81 128 LEU A O 1
ATOM 1008 N N . SER A 1 129 ? -10.000 6.478 11.171 1.00 66.50 129 SER A N 1
ATOM 1009 C CA . SER A 1 129 ? -10.565 7.767 11.559 1.00 66.50 129 SER A CA 1
ATOM 1010 C C . SER A 1 129 ? -10.486 8.068 13.063 1.00 66.50 129 SER A C 1
ATOM 1012 O O . SER A 1 129 ? -10.598 9.231 13.457 1.00 66.50 129 SER A O 1
ATOM 1014 N N . LEU A 1 130 ? -10.248 7.066 13.912 1.00 68.38 130 LEU A N 1
ATOM 1015 C CA . LEU A 1 130 ? -9.965 7.255 15.333 1.00 68.38 130 LEU A CA 1
ATOM 1016 C C . LEU A 1 130 ? -8.499 7.529 15.637 1.00 68.38 130 LEU A C 1
ATOM 1018 O O . LEU A 1 130 ? -8.200 7.857 16.782 1.00 68.38 130 LEU A O 1
ATOM 1022 N N . PHE A 1 131 ? -7.601 7.448 14.656 1.00 67.12 131 PHE A N 1
ATOM 1023 C CA . PHE A 1 131 ? -6.161 7.566 14.858 1.00 67.12 131 PHE A CA 1
ATOM 1024 C C . PHE A 1 131 ? -5.579 8.798 14.122 1.00 67.12 131 PHE A C 1
ATOM 1026 O O . PHE A 1 131 ? -6.050 9.210 13.058 1.00 67.12 131 PHE A O 1
ATOM 1033 N N . SER A 1 132 ? -4.625 9.477 14.756 1.00 64.88 132 SER A N 1
ATOM 1034 C CA . SER A 1 132 ? -3.685 10.443 14.178 1.00 64.88 132 SER A CA 1
ATOM 1035 C C . SER A 1 132 ? -2.314 9.778 14.019 1.00 64.88 132 SER A C 1
ATOM 1037 O O . SER A 1 132 ? -2.145 8.602 14.352 1.00 64.88 132 SER A O 1
ATOM 1039 N N . GLU A 1 133 ? -1.328 10.527 13.526 1.00 57.38 133 GLU A N 1
ATOM 1040 C CA . GLU A 1 133 ? 0.056 10.049 13.429 1.00 57.38 133 GLU A CA 1
ATOM 1041 C C . GLU A 1 133 ? 0.643 9.684 14.807 1.00 57.38 133 GLU A C 1
ATOM 1043 O O . GLU A 1 133 ? 1.484 8.794 14.899 1.00 57.38 133 GLU A O 1
ATOM 1048 N N . GLU A 1 134 ? 0.154 10.300 15.890 1.00 57.84 134 GLU A N 1
ATOM 1049 C CA . GLU A 1 134 ? 0.602 10.042 17.265 1.00 57.84 134 GLU A CA 1
ATOM 1050 C C . GLU A 1 134 ? -0.193 8.950 18.010 1.00 57.84 134 GLU A C 1
ATOM 1052 O O . GLU A 1 134 ? 0.103 8.661 19.172 1.00 57.84 134 GLU A O 1
ATOM 1057 N N . GLY A 1 135 ? -1.207 8.336 17.390 1.00 63.78 135 GLY A N 1
ATOM 1058 C CA . GLY A 1 135 ? -2.057 7.319 18.022 1.00 63.78 135 GLY A CA 1
ATOM 1059 C C . GLY A 1 135 ? -3.533 7.712 18.058 1.00 63.78 135 GLY A C 1
ATOM 1060 O O . GLY A 1 135 ? -4.027 8.357 17.149 1.00 63.78 135 GLY A O 1
ATOM 1061 N N . MET A 1 136 ? -4.306 7.286 19.060 1.00 68.38 136 MET A N 1
ATOM 1062 C CA . MET A 1 136 ? -5.756 7.538 19.063 1.00 68.38 136 MET A CA 1
ATOM 1063 C C . MET A 1 136 ? -6.070 9.038 19.256 1.00 68.38 136 MET A C 1
ATOM 1065 O O . MET A 1 136 ? -5.645 9.639 20.242 1.00 68.38 136 MET A O 1
ATOM 1069 N N . ARG A 1 137 ? -6.860 9.638 18.349 1.00 66.38 137 ARG A N 1
ATOM 1070 C CA . ARG A 1 137 ? -7.221 11.076 18.306 1.00 66.38 137 ARG A CA 1
ATOM 1071 C C . ARG A 1 137 ? -7.831 11.593 19.606 1.00 66.38 137 ARG A C 1
ATOM 1073 O O . ARG A 1 137 ? -7.734 12.778 19.912 1.00 66.38 137 ARG A O 1
ATOM 1080 N N . LYS A 1 138 ? -8.477 10.719 20.378 1.00 62.19 138 LYS A N 1
ATOM 1081 C CA . LYS A 1 138 ? -8.789 10.968 21.785 1.00 62.19 138 LYS A CA 1
ATOM 1082 C C . LYS A 1 138 ? -8.017 9.952 22.611 1.00 62.19 138 LYS A C 1
ATOM 1084 O O . LYS A 1 138 ? -8.054 8.771 22.297 1.00 62.19 138 LYS A O 1
ATOM 1089 N N . GLY A 1 139 ? -7.328 10.403 23.656 1.00 61.88 139 GLY A N 1
ATOM 1090 C CA . GLY A 1 139 ? -6.525 9.519 24.501 1.00 61.88 139 GLY A CA 1
ATOM 1091 C C . GLY A 1 139 ? -7.335 8.404 25.179 1.00 61.88 139 GLY A C 1
ATOM 1092 O O . GLY A 1 139 ? -8.560 8.322 25.070 1.00 61.88 139 GLY A O 1
ATOM 1093 N N . ILE A 1 140 ? -6.637 7.582 25.965 1.00 59.16 140 ILE A N 1
ATOM 1094 C CA . ILE A 1 140 ? -7.152 6.401 26.693 1.00 59.16 140 ILE A CA 1
ATOM 1095 C C . ILE A 1 140 ? -8.418 6.697 27.533 1.00 59.16 140 ILE A C 1
ATOM 1097 O O . ILE A 1 140 ? -9.209 5.806 27.812 1.00 59.16 140 ILE A O 1
ATOM 1101 N N . LYS A 1 141 ? -8.658 7.962 27.901 1.00 59.12 141 LYS A N 1
ATOM 1102 C CA . LYS A 1 141 ? -9.837 8.414 28.660 1.00 59.12 141 LYS A CA 1
ATOM 1103 C C . LYS A 1 141 ? -11.118 8.592 27.832 1.00 59.12 141 LYS A C 1
ATOM 1105 O O . LYS A 1 141 ? -12.127 9.024 28.381 1.00 59.12 141 LYS A O 1
ATOM 1110 N N . SER A 1 142 ? -11.096 8.357 26.521 1.00 68.31 142 SER A N 1
ATOM 1111 C CA . SER A 1 142 ? -12.315 8.476 25.715 1.00 68.31 142 SER A CA 1
ATOM 1112 C C . SER A 1 142 ? -13.291 7.337 26.021 1.00 68.31 142 SER A C 1
ATOM 1114 O O . SER A 1 142 ? -12.868 6.200 26.209 1.00 68.31 142 SER A O 1
ATOM 1116 N N . SER A 1 143 ? -14.598 7.618 26.020 1.00 65.19 143 SER A N 1
ATOM 1117 C CA . SER A 1 143 ? -15.634 6.575 26.129 1.00 65.19 143 SER A CA 1
ATOM 1118 C C . SER A 1 143 ? -15.524 5.535 25.011 1.00 65.19 143 SER A C 1
ATOM 1120 O O . SER A 1 143 ? -15.824 4.368 25.209 1.00 65.19 143 SER A O 1
ATOM 1122 N N . LEU A 1 144 ? -15.001 5.947 23.855 1.00 65.19 144 LEU A N 1
ATOM 1123 C CA . LEU A 1 144 ? -14.688 5.082 22.724 1.00 65.19 144 LEU A CA 1
ATOM 1124 C C . LEU A 1 144 ? -13.609 4.038 23.033 1.00 65.19 144 LEU A C 1
ATOM 1126 O O . LEU A 1 144 ? -13.672 2.943 22.489 1.00 65.19 144 LEU A O 1
ATOM 1130 N N . PHE A 1 145 ? -12.644 4.338 23.908 1.00 66.94 145 PHE A N 1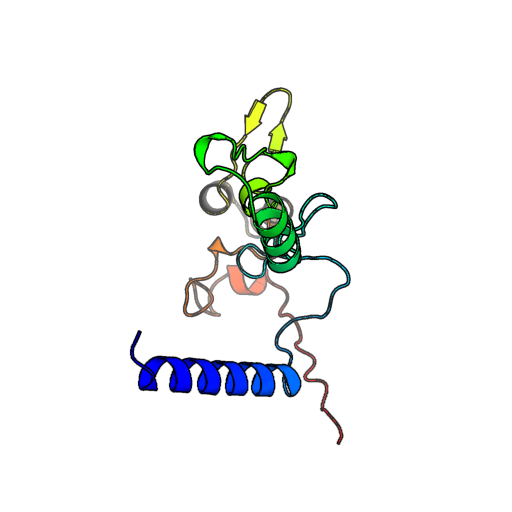
ATOM 1131 C CA . PHE A 1 145 ? -11.549 3.416 24.226 1.00 66.94 145 PHE A CA 1
ATOM 1132 C C . PHE A 1 145 ? -12.061 2.077 24.775 1.00 66.94 145 PHE A C 1
ATOM 1134 O O . PHE A 1 145 ? -11.531 1.031 24.419 1.00 66.94 145 PHE A O 1
ATOM 1141 N N . SER A 1 146 ? -13.119 2.094 25.594 1.00 66.38 146 SER A N 1
ATOM 1142 C CA . SER A 1 146 ? -13.708 0.877 26.173 1.00 66.38 146 SER A CA 1
ATOM 1143 C C . SER A 1 146 ? -14.487 0.030 25.162 1.00 66.38 146 SER A C 1
ATOM 1145 O O . SER A 1 146 ? -14.772 -1.136 25.437 1.00 66.38 146 SER A O 1
ATOM 1147 N N . ALA A 1 147 ? -14.833 0.588 23.997 1.00 66.50 147 ALA A N 1
ATOM 1148 C CA . ALA A 1 147 ? -15.494 -0.147 22.925 1.00 66.50 147 ALA A CA 1
ATOM 1149 C C . ALA A 1 147 ? -14.515 -1.016 22.119 1.00 66.50 147 ALA A C 1
ATOM 1151 O O . ALA A 1 147 ? -14.949 -1.976 21.481 1.00 66.50 147 ALA A O 1
ATOM 1152 N N . PHE A 1 148 ? -13.212 -0.722 22.168 1.00 64.31 148 PHE A N 1
ATOM 1153 C CA . PHE A 1 148 ? -12.186 -1.519 21.501 1.00 64.31 148 PHE A CA 1
ATOM 1154 C C . PHE A 1 148 ? -11.671 -2.615 22.421 1.00 64.31 148 PHE A C 1
ATOM 1156 O O . PHE A 1 148 ? -11.358 -2.382 23.587 1.00 64.31 148 PHE A O 1
ATOM 1163 N N . THR A 1 149 ? -11.527 -3.822 21.883 1.00 59.91 149 THR A N 1
ATOM 1164 C CA . THR A 1 149 ? -10.792 -4.882 22.570 1.00 59.91 149 THR A CA 1
ATOM 1165 C C . THR A 1 149 ? -9.300 -4.614 22.387 1.00 59.91 149 THR A C 1
ATOM 1167 O O . THR A 1 149 ? -8.828 -4.588 21.245 1.00 59.91 149 THR A O 1
ATOM 1170 N N . PRO A 1 150 ? -8.527 -4.415 23.472 1.00 56.75 150 PRO A N 1
ATOM 1171 C CA . PRO A 1 150 ? -7.084 -4.317 23.362 1.00 56.75 150 PRO A CA 1
ATOM 1172 C C . PRO A 1 150 ? -6.573 -5.586 22.697 1.00 56.75 150 PRO A C 1
ATOM 1174 O O . PRO A 1 150 ? -6.805 -6.698 23.182 1.00 56.75 150 PRO A O 1
ATOM 1177 N N . THR A 1 151 ? -5.882 -5.429 21.575 1.00 48.66 151 THR A N 1
ATOM 1178 C CA . THR A 1 151 ? -5.179 -6.557 20.991 1.00 48.66 151 THR A CA 1
ATOM 1179 C C . THR A 1 151 ? -4.058 -6.918 21.954 1.00 48.66 151 THR A C 1
ATOM 1181 O O . THR A 1 151 ? -3.120 -6.141 22.127 1.00 48.66 151 THR A O 1
ATOM 1184 N N . LYS A 1 152 ? -4.161 -8.081 22.609 1.00 42.78 152 LYS A N 1
ATOM 1185 C CA . LYS A 1 152 ? -3.018 -8.663 23.308 1.00 42.78 152 LYS A CA 1
ATOM 1186 C C . LYS A 1 152 ? -1.954 -8.905 22.247 1.00 42.78 152 LYS A C 1
ATOM 1188 O O . LYS A 1 152 ? -2.089 -9.790 21.404 1.00 42.78 152 LYS A O 1
ATOM 1193 N N . ILE A 1 153 ? -0.935 -8.056 22.238 1.00 43.72 153 ILE A N 1
ATOM 1194 C CA . ILE A 1 153 ? 0.343 -8.444 21.672 1.00 43.72 153 ILE A CA 1
ATOM 1195 C C . ILE A 1 153 ? 0.852 -9.444 22.694 1.00 43.72 153 ILE A C 1
ATOM 1197 O O . ILE A 1 153 ? 1.378 -9.055 23.737 1.00 43.72 153 ILE A O 1
ATOM 1201 N N . ASP A 1 154 ? 0.596 -10.728 22.452 1.00 36.75 154 ASP A N 1
ATOM 1202 C CA . ASP A 1 154 ? 1.380 -11.750 23.115 1.00 36.75 154 ASP A CA 1
ATOM 1203 C C . ASP A 1 154 ? 2.804 -11.467 22.655 1.00 36.75 154 ASP A C 1
ATOM 1205 O O . ASP A 1 154 ? 3.187 -11.751 21.520 1.00 36.75 154 ASP A O 1
ATOM 1209 N N . ALA A 1 155 ? 3.561 -10.786 23.515 1.00 41.00 155 ALA A N 1
ATOM 1210 C CA . ALA A 1 155 ? 4.999 -10.794 23.447 1.00 41.00 155 ALA A CA 1
ATOM 1211 C C . ALA A 1 155 ? 5.363 -12.266 23.598 1.00 41.00 155 ALA A C 1
ATOM 1213 O O . ALA A 1 155 ? 5.523 -12.768 24.712 1.00 41.00 155 ALA A O 1
ATOM 1214 N N . VAL A 1 156 ? 5.394 -12.983 22.473 1.00 40.56 156 VAL A N 1
ATOM 1215 C CA . VAL A 1 156 ? 6.047 -14.271 22.385 1.00 40.56 156 VAL A CA 1
ATOM 1216 C C . VAL A 1 156 ? 7.448 -13.967 22.870 1.00 40.56 156 VAL A C 1
ATOM 1218 O O . VAL A 1 156 ? 8.232 -13.305 22.191 1.00 40.56 156 VAL A O 1
ATOM 1221 N N . GLN A 1 157 ? 7.711 -14.354 24.116 1.00 41.31 157 GLN A N 1
ATOM 1222 C CA . GLN A 1 157 ? 9.050 -14.405 24.644 1.00 41.31 157 GLN A CA 1
ATOM 1223 C C . GLN A 1 157 ? 9.813 -15.306 23.686 1.00 41.31 157 GLN A C 1
ATOM 1225 O O . GLN A 1 157 ? 9.642 -16.526 23.702 1.00 41.31 157 GLN A O 1
ATOM 1230 N N . LEU A 1 158 ? 10.610 -14.686 22.821 1.00 31.97 158 LEU A N 1
ATOM 1231 C CA . LEU A 1 158 ? 11.597 -15.368 22.013 1.00 31.97 158 LEU A CA 1
ATOM 1232 C C . LEU A 1 158 ? 12.600 -15.974 23.003 1.00 31.97 158 LEU A C 1
ATOM 1234 O O . LEU A 1 158 ? 13.529 -15.317 23.476 1.00 31.97 158 LEU A O 1
ATOM 1238 N N . LYS A 1 159 ? 12.361 -17.222 23.409 1.00 32.34 159 LYS A N 1
ATOM 1239 C CA . LYS A 1 159 ? 13.385 -18.032 24.055 1.00 32.34 159 LYS A CA 1
ATOM 1240 C C . LYS A 1 159 ? 14.337 -18.517 22.963 1.00 32.34 159 LYS A C 1
ATOM 1242 O O . LYS A 1 159 ? 13.985 -19.447 22.253 1.00 32.34 159 LYS A O 1
ATOM 1247 N N . LYS A 1 160 ? 15.504 -17.860 22.954 1.00 35.16 160 LYS A N 1
ATOM 1248 C CA . LYS A 1 160 ? 16.825 -18.213 22.397 1.00 35.16 160 LYS A CA 1
ATOM 1249 C C . LYS A 1 160 ? 16.924 -18.614 20.929 1.00 35.16 160 LYS A C 1
ATOM 1251 O O . LYS A 1 160 ? 16.446 -19.705 20.569 1.00 35.16 160 LYS A O 1
#

Mean predicted aligned error: 13.96 Å

Sequence (160 aa):
MRPSRIARDYGDVEKLMQCFSQHIPFRINDVLMSISSVVVGTVDVNCHLSHELGCEGISRIGGGNFGNVKLKRKDKVITFVSFNNSGEIGKENITVDPLTLFHRICVAKQSDEDLKMFFTFELSPFPLSLFSEEGMRKGIKSSLFSAFTPTKIDAVQLKK

Foldseek 3Di:
DDVVVVVVVVVVVVVVVVCCVVPVPDDDDPFDADPLQRATDDPQQDVVCQVVLVVVLVVVCPPDDPVPRDDDPVSDGHHVVVVAAFDDDPNDTGGDDLLVLVVVQVVPDPDVVSSLVSCVVRNHPDSCNQADPVGGPDPCPDPVVVSDDPPPPPPPPPDD